Protein AF-A0AA86PPB8-F1 (afdb_monomer)

Foldseek 3Di:
DPPVVVVVVVVVVVVVVVVVVVVVVVVVVPPDPDQDLDQDPVLLVLLQVCCQVPNLPPLCVSCVSNVRDHSVSSNVVSVVVLVVLLVCLVVPADPVDPCSLVVSLVVCVVSVHDHRSSVNSSCVNPVPPD

pLDDT: mean 85.4, std 10.56, range [41.25, 97.12]

Sequence (130 aa):
MTNRIYIQQLLEIKFQQEQLMNKLDSIINEAKPIPIQNWTEEEHSLFVQCVNKLGKTRNAEIARRIKNKTATQVASHSQKFFLKLKQWVHKNINFTDLNANIQIGQYLADQGLEGEGLKQAMIAIVDLNQ

InterPro domains:
  IPR001005 SANT/Myb domain [PF00249] (38-80)
  IPR001005 SANT/Myb domain [SM00717] (35-84)
  IPR001005 SANT/Myb domain [cd00167] (38-77)
  IPR006447 Myb domain, plants [TIGR01557] (38-84)
  IPR009057 Homedomain-like superfamily [SSF46689] (38-87)
  IPR017930 Myb domain [PS51294] (31-86)
  IPR052245 Plant Stress & Developmental Transcription Factors [PTHR44191] (38-88)

Organism: NCBI:txid28002

Structure (mmCIF, N/CA/C/O backbone):
data_AF-A0AA86PPB8-F1
#
_entry.id   AF-A0AA86PPB8-F1
#
loop_
_atom_site.group_PDB
_atom_site.id
_atom_site.type_symbol
_atom_site.label_atom_id
_atom_site.label_alt_id
_atom_site.label_comp_id
_atom_site.label_asym_id
_atom_site.label_entity_id
_atom_site.label_seq_id
_atom_site.pdbx_PDB_ins_code
_atom_site.Cartn_x
_atom_site.Cartn_y
_atom_site.Cartn_z
_atom_site.occupancy
_atom_site.B_iso_or_equiv
_atom_site.auth_seq_id
_atom_site.auth_comp_id
_atom_site.auth_asym_id
_atom_site.auth_atom_id
_atom_site.pdbx_PDB_model_num
ATOM 1 N N . MET A 1 1 ? -12.903 -6.218 66.682 1.00 55.59 1 MET A N 1
ATOM 2 C CA . MET A 1 1 ? -13.609 -5.177 65.893 1.00 55.59 1 MET A CA 1
ATOM 3 C C . MET A 1 1 ? -12.954 -4.889 64.529 1.00 55.59 1 MET A C 1
ATOM 5 O O . MET A 1 1 ? -13.432 -4.031 63.804 1.00 55.59 1 MET A O 1
ATOM 9 N N . THR A 1 2 ? -11.921 -5.636 64.123 1.00 59.00 2 THR A N 1
ATOM 10 C CA . THR A 1 2 ? -11.049 -5.297 62.980 1.00 59.00 2 THR A CA 1
ATOM 11 C C . THR A 1 2 ? -11.543 -5.823 61.622 1.00 59.00 2 THR A C 1
ATOM 13 O O . THR A 1 2 ? -11.344 -5.173 60.602 1.00 59.00 2 THR A O 1
ATOM 16 N N . ASN A 1 3 ? -12.266 -6.951 61.597 1.00 72.19 3 ASN A N 1
ATOM 17 C CA . ASN A 1 3 ? -12.712 -7.593 60.347 1.00 72.19 3 ASN A CA 1
ATOM 18 C C . ASN A 1 3 ? -13.727 -6.761 59.545 1.00 72.19 3 ASN A C 1
ATOM 20 O O . ASN A 1 3 ? -13.706 -6.767 58.321 1.00 72.19 3 ASN A O 1
ATOM 24 N N . ARG A 1 4 ? -14.613 -6.018 60.220 1.00 82.88 4 ARG A N 1
ATOM 25 C CA . ARG A 1 4 ? -15.666 -5.238 59.548 1.00 82.88 4 ARG A CA 1
ATOM 26 C C . ARG A 1 4 ? -15.099 -4.034 58.797 1.00 82.88 4 ARG A C 1
ATOM 28 O O . ARG A 1 4 ? -15.542 -3.760 57.691 1.00 82.88 4 ARG A O 1
ATOM 35 N N . ILE A 1 5 ? -14.125 -3.345 59.391 1.00 83.75 5 ILE A N 1
ATOM 36 C CA . ILE A 1 5 ? -13.469 -2.180 58.782 1.00 83.75 5 ILE A CA 1
ATOM 37 C C . ILE A 1 5 ? -12.687 -2.623 57.543 1.00 83.75 5 ILE A C 1
ATOM 39 O O . ILE A 1 5 ? -12.839 -2.028 56.483 1.00 83.75 5 ILE A O 1
ATOM 43 N N . TYR A 1 6 ? -11.950 -3.732 57.649 1.00 85.88 6 TYR A N 1
ATOM 44 C CA . TYR A 1 6 ? -11.226 -4.312 56.519 1.00 85.88 6 TYR A CA 1
ATOM 45 C C . TYR A 1 6 ? -12.161 -4.716 55.367 1.00 85.88 6 TYR A C 1
ATOM 47 O O . TYR A 1 6 ? -11.895 -4.392 54.213 1.00 85.88 6 TYR A O 1
ATOM 55 N N . ILE A 1 7 ? -13.298 -5.353 55.672 1.00 90.00 7 ILE A N 1
ATOM 56 C CA . ILE A 1 7 ? -14.288 -5.726 54.650 1.00 90.00 7 ILE A CA 1
ATOM 57 C C . ILE A 1 7 ? -14.881 -4.493 53.954 1.00 90.00 7 ILE A C 1
ATOM 59 O O . ILE A 1 7 ? -15.017 -4.505 52.735 1.00 90.00 7 ILE A O 1
ATOM 63 N N . GLN A 1 8 ? -15.202 -3.424 54.690 1.00 89.94 8 GLN A N 1
ATOM 64 C CA . GLN A 1 8 ? -15.708 -2.180 54.092 1.00 89.94 8 GLN A CA 1
ATOM 65 C C . GLN A 1 8 ? -14.668 -1.536 53.169 1.00 89.94 8 GLN A C 1
ATOM 67 O O . GLN A 1 8 ? -14.987 -1.168 52.043 1.00 89.94 8 GLN A O 1
ATOM 72 N N . GLN A 1 9 ? -13.407 -1.504 53.600 1.00 92.25 9 GLN A N 1
ATOM 73 C CA . GLN A 1 9 ? -12.309 -0.954 52.811 1.00 92.25 9 GLN A CA 1
ATOM 74 C C . GLN A 1 9 ? -12.064 -1.757 51.519 1.00 92.25 9 GLN A C 1
ATOM 76 O O . GLN A 1 9 ? -11.832 -1.177 50.461 1.00 92.25 9 GLN A O 1
ATOM 81 N N . LEU A 1 10 ? -12.183 -3.091 51.565 1.00 92.44 10 LEU A N 1
ATOM 82 C CA . LEU A 1 10 ? -12.099 -3.949 50.375 1.00 92.44 10 LEU A CA 1
ATOM 83 C C . LEU A 1 10 ? -13.267 -3.747 49.401 1.00 92.44 10 LEU A C 1
ATOM 85 O O . LEU A 1 10 ? -13.062 -3.785 48.187 1.00 92.44 10 LEU A O 1
ATOM 89 N N . LEU A 1 11 ? -14.485 -3.563 49.917 1.00 93.44 11 LEU A N 1
ATOM 90 C CA . LEU A 1 11 ? -15.664 -3.286 49.091 1.00 93.44 11 LEU A CA 1
ATOM 91 C C . LEU A 1 11 ? -15.522 -1.947 48.367 1.00 93.44 11 LEU A C 1
ATOM 93 O O . LEU A 1 11 ? -15.811 -1.865 47.176 1.00 93.44 11 LEU A O 1
ATOM 97 N N . GLU A 1 12 ? -15.013 -0.931 49.057 1.00 95.25 12 GLU A N 1
ATOM 98 C CA . GLU A 1 12 ? -14.780 0.390 48.480 1.00 95.25 12 GLU A CA 1
ATOM 99 C C . GLU A 1 12 ? -13.700 0.360 47.390 1.00 95.25 12 GLU A C 1
ATOM 101 O O . GLU A 1 12 ? -13.900 0.916 46.311 1.00 95.25 12 GLU A O 1
ATOM 106 N N . ILE A 1 13 ? -12.605 -0.378 47.605 1.00 94.25 13 ILE A N 1
ATOM 107 C CA . ILE A 1 13 ? -11.576 -0.591 46.576 1.00 94.25 13 ILE A CA 1
ATOM 108 C C . ILE A 1 13 ? -12.165 -1.288 45.344 1.00 94.25 13 ILE A C 1
ATOM 110 O O . ILE A 1 13 ? -11.923 -0.843 44.223 1.00 94.25 13 ILE A O 1
ATOM 114 N N . LYS A 1 14 ? -12.952 -2.358 45.524 1.00 94.62 14 LYS A N 1
ATOM 115 C CA . LYS A 1 14 ? -13.604 -3.051 44.398 1.00 94.62 14 LYS A CA 1
ATOM 116 C C . LYS A 1 14 ? -14.548 -2.131 43.631 1.00 94.62 14 LYS A C 1
ATOM 118 O O . LYS A 1 14 ? -14.527 -2.132 42.406 1.00 94.62 14 LYS A O 1
ATOM 123 N N . PHE A 1 15 ? -15.334 -1.328 44.342 1.00 97.12 15 PHE A N 1
ATOM 124 C CA . PHE A 1 15 ? -16.238 -0.368 43.723 1.00 97.12 15 PHE A CA 1
ATOM 125 C C . PHE A 1 15 ? -15.468 0.676 42.907 1.00 97.12 15 PHE A C 1
ATOM 127 O O . PHE A 1 15 ? -15.808 0.932 41.756 1.00 97.12 15 PHE A O 1
ATOM 134 N N . GLN A 1 16 ? -14.378 1.229 43.445 1.00 94.19 16 GLN A N 1
ATOM 135 C CA . GLN A 1 16 ? -13.533 2.161 42.695 1.00 94.19 16 GLN A CA 1
ATOM 136 C C . GLN A 1 16 ? -12.878 1.512 41.470 1.00 94.19 16 GLN A C 1
ATOM 138 O O . GLN A 1 16 ? -12.786 2.153 40.424 1.00 94.19 16 GLN A O 1
ATOM 143 N N . GLN A 1 17 ? -12.462 0.247 41.570 1.00 92.62 17 GLN A N 1
ATOM 144 C CA . GLN A 1 17 ? -11.958 -0.511 40.423 1.00 92.62 17 GLN A CA 1
ATOM 145 C C . GLN A 1 17 ? -13.032 -0.669 39.346 1.00 92.62 17 GLN A C 1
ATOM 147 O O . GLN A 1 17 ? -12.750 -0.424 38.181 1.00 92.62 17 GLN A O 1
ATOM 152 N N . GLU A 1 18 ? -14.266 -1.005 39.716 1.00 95.25 18 GLU A N 1
ATOM 153 C CA . GLU A 1 18 ? -15.382 -1.136 38.775 1.00 95.25 18 GLU A CA 1
ATOM 154 C C . GLU A 1 18 ? -15.705 0.196 38.076 1.00 95.25 18 GLU A C 1
ATOM 156 O O . GLU A 1 18 ? -15.864 0.239 36.856 1.00 95.25 18 GLU A O 1
ATOM 161 N N . GLN A 1 19 ? -15.694 1.311 38.815 1.00 95.38 19 GLN A N 1
ATOM 162 C CA . GLN A 1 19 ? -15.829 2.654 38.233 1.00 95.38 19 GLN A CA 1
ATOM 163 C C . GLN A 1 19 ? -14.685 2.978 37.257 1.00 95.38 19 GLN A C 1
ATOM 165 O O . GLN A 1 19 ? -14.916 3.560 36.195 1.00 95.38 19 GLN A O 1
ATOM 170 N N . LEU A 1 20 ? -13.452 2.587 37.595 1.00 94.62 20 LEU A N 1
ATOM 171 C CA . LEU A 1 20 ? -12.289 2.772 36.728 1.00 94.62 20 LEU A CA 1
ATOM 172 C C . LEU A 1 20 ? -12.403 1.936 35.445 1.00 94.62 20 LEU A C 1
ATOM 174 O O . LEU A 1 20 ? -12.100 2.447 34.368 1.00 94.62 20 LEU A O 1
ATOM 178 N N . MET A 1 21 ? -12.878 0.691 35.551 1.00 91.25 21 MET A N 1
ATOM 179 C CA . MET A 1 21 ? -13.091 -0.198 34.406 1.00 91.25 21 MET A CA 1
ATOM 180 C C . MET A 1 21 ? -14.153 0.355 33.454 1.00 91.25 21 MET A C 1
ATOM 182 O O . MET A 1 21 ? -13.885 0.495 32.266 1.00 91.25 21 MET A O 1
ATOM 186 N N . ASN A 1 22 ? -15.299 0.801 33.973 1.00 91.38 22 ASN A N 1
ATOM 187 C CA . ASN A 1 22 ? -16.349 1.412 33.151 1.00 91.38 22 ASN A CA 1
ATOM 188 C C . ASN A 1 22 ? -15.866 2.684 32.435 1.00 91.38 22 ASN A C 1
ATOM 190 O O . ASN A 1 22 ? -16.203 2.935 31.277 1.00 91.38 22 ASN A O 1
ATOM 194 N N . LYS A 1 23 ? -15.041 3.494 33.111 1.00 92.69 23 LYS A N 1
ATOM 195 C CA . LYS A 1 23 ? -14.432 4.683 32.506 1.00 92.69 23 LYS A CA 1
ATOM 196 C C . LYS A 1 23 ? -13.459 4.312 31.386 1.00 92.69 23 LYS A C 1
ATOM 198 O O . LYS A 1 23 ? -13.442 4.984 30.357 1.00 92.69 23 LYS A O 1
ATOM 203 N N . LEU A 1 24 ? -12.663 3.260 31.577 1.00 87.56 24 LEU A N 1
ATOM 204 C CA . LEU A 1 24 ? -11.761 2.747 30.549 1.00 87.56 24 LEU A CA 1
ATOM 205 C C . LEU A 1 24 ? -12.541 2.250 29.324 1.00 87.56 24 LEU A C 1
ATOM 207 O O . LEU A 1 24 ? -12.176 2.600 28.205 1.00 87.56 24 LEU A O 1
ATOM 211 N N . ASP A 1 25 ? -13.639 1.524 29.527 1.00 85.88 25 ASP A N 1
ATOM 212 C CA . ASP A 1 25 ? -14.487 1.037 28.435 1.00 85.88 25 ASP A CA 1
ATOM 213 C C . ASP A 1 25 ? -15.121 2.187 27.641 1.00 85.88 25 ASP A C 1
ATOM 215 O O . ASP A 1 25 ? -15.138 2.147 26.412 1.00 85.88 25 ASP A O 1
ATOM 219 N N . SER A 1 26 ? -15.572 3.258 28.306 1.00 83.12 26 SER A N 1
ATOM 220 C CA . SER A 1 26 ? -16.053 4.472 27.620 1.00 83.12 26 SER A CA 1
ATOM 221 C C 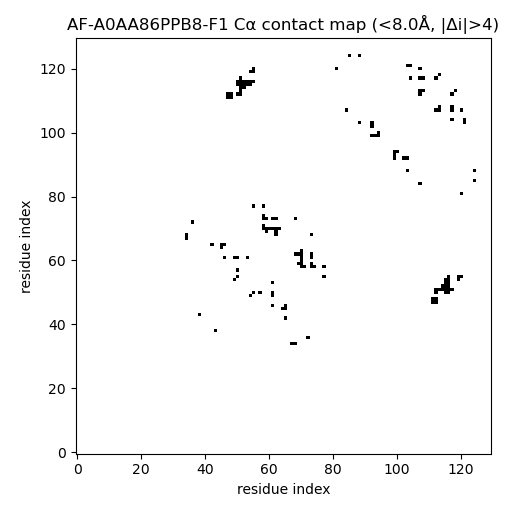. SER A 1 26 ? -14.963 5.089 26.744 1.00 83.12 26 SER A C 1
ATOM 223 O O . SER A 1 26 ? -15.199 5.376 25.574 1.00 83.12 26 SER A O 1
ATOM 225 N N . ILE A 1 27 ? -13.741 5.223 27.276 1.00 86.62 27 ILE A N 1
ATOM 226 C CA . ILE A 1 27 ? -12.597 5.779 26.539 1.00 86.62 27 ILE A CA 1
ATOM 227 C C . ILE A 1 27 ? -12.254 4.912 25.325 1.00 86.62 27 ILE A C 1
ATOM 229 O O . ILE A 1 27 ? -11.999 5.447 24.250 1.00 86.62 27 ILE A O 1
ATOM 233 N N . ILE A 1 28 ? -12.245 3.586 25.477 1.00 80.50 28 ILE A N 1
ATOM 234 C CA . ILE A 1 28 ? -11.955 2.654 24.380 1.00 80.50 28 ILE A CA 1
ATOM 235 C C . ILE A 1 28 ? -13.037 2.735 23.300 1.00 80.50 28 ILE A C 1
ATOM 237 O O . ILE A 1 28 ? -12.707 2.754 22.117 1.00 80.50 28 ILE A O 1
ATOM 241 N N . ASN A 1 29 ? -14.309 2.821 23.690 1.00 74.12 29 ASN A N 1
ATOM 242 C CA . ASN A 1 29 ? -15.429 2.913 22.753 1.00 74.12 29 ASN A CA 1
ATOM 243 C C . ASN A 1 29 ? -15.498 4.275 22.036 1.00 74.12 29 ASN A C 1
ATOM 245 O O . ASN A 1 29 ? -15.918 4.342 20.881 1.00 74.12 29 ASN A O 1
ATOM 249 N N . GLU A 1 30 ? -15.066 5.356 22.689 1.00 75.19 30 GLU A N 1
ATOM 250 C CA . GLU A 1 30 ? -14.938 6.691 22.088 1.00 75.19 30 GLU A CA 1
ATOM 251 C C . GLU A 1 30 ? -13.666 6.835 21.235 1.00 75.19 30 GLU A C 1
ATOM 253 O O . GLU A 1 30 ? -13.624 7.628 20.287 1.00 75.19 30 GLU A O 1
ATOM 258 N N . ALA A 1 31 ? -12.619 6.061 21.532 1.00 71.75 31 ALA A N 1
ATOM 259 C CA . ALA A 1 31 ? -11.403 6.037 20.741 1.00 71.75 31 ALA A CA 1
ATOM 260 C C . ALA A 1 31 ? -11.682 5.389 19.379 1.00 71.75 31 ALA A C 1
ATOM 262 O O . ALA A 1 31 ? -11.928 4.190 19.258 1.00 71.75 31 ALA A O 1
ATOM 263 N N . LYS A 1 32 ? -11.591 6.192 18.313 1.00 60.69 32 LYS A N 1
ATOM 264 C CA . LYS A 1 32 ? -11.642 5.696 16.933 1.00 60.69 32 LYS A CA 1
ATOM 265 C C . LYS A 1 32 ? -10.661 4.518 16.789 1.00 60.69 32 LYS A C 1
ATOM 267 O O . LYS A 1 32 ? -9.470 4.725 17.042 1.00 60.69 32 LYS A O 1
ATOM 272 N N . PRO A 1 33 ? -11.112 3.318 16.374 1.00 60.84 33 PRO A N 1
ATOM 273 C CA . PRO A 1 33 ? -10.252 2.145 16.335 1.00 60.84 33 PRO A CA 1
ATOM 274 C C . PRO A 1 33 ? -9.026 2.438 15.476 1.00 60.84 33 PRO A C 1
ATOM 276 O O . PRO A 1 33 ? -9.145 2.925 14.346 1.00 60.84 33 PRO A O 1
ATOM 279 N N . ILE A 1 34 ? -7.843 2.174 16.033 1.00 60.81 34 ILE A N 1
ATOM 280 C CA . ILE A 1 34 ? -6.577 2.296 15.312 1.00 60.81 34 ILE A CA 1
ATOM 281 C C . ILE A 1 34 ? -6.686 1.353 14.106 1.00 60.81 34 ILE A C 1
ATOM 283 O O . ILE A 1 34 ? -6.846 0.147 14.309 1.00 60.81 34 ILE A O 1
ATOM 287 N N . PRO A 1 35 ? -6.653 1.858 12.857 1.00 57.47 35 PRO A N 1
ATOM 288 C CA . PRO A 1 35 ? -6.851 1.004 11.703 1.00 57.47 35 PRO A CA 1
ATOM 289 C C . PRO A 1 35 ? -5.710 -0.006 11.647 1.00 57.47 35 PRO A C 1
ATOM 291 O O . PRO A 1 35 ? -4.541 0.358 11.495 1.00 57.47 35 PRO A O 1
ATOM 294 N N . ILE A 1 36 ? -6.087 -1.271 11.796 1.00 59.06 36 ILE A N 1
ATOM 295 C CA . ILE A 1 36 ? -5.211 -2.436 11.781 1.00 59.06 36 ILE A CA 1
ATOM 296 C C . ILE A 1 36 ? -4.355 -2.366 10.509 1.00 59.06 36 ILE A C 1
ATOM 298 O O . ILE A 1 36 ? -4.862 -2.134 9.410 1.00 59.06 36 ILE A O 1
ATOM 302 N N . GLN A 1 37 ? -3.041 -2.540 10.652 1.00 63.69 37 GLN A N 1
ATOM 303 C CA . GLN A 1 37 ? -2.069 -2.331 9.572 1.00 63.69 37 GLN A CA 1
ATOM 304 C C . GLN A 1 37 ? -2.090 -3.422 8.482 1.00 63.69 37 GLN A C 1
ATOM 306 O O . GLN A 1 37 ? -1.271 -3.397 7.561 1.00 63.69 37 GLN A O 1
ATOM 311 N N . ASN A 1 38 ? -3.032 -4.360 8.559 1.00 80.12 38 ASN A N 1
ATOM 312 C CA . ASN A 1 38 ? -3.170 -5.434 7.589 1.00 80.12 38 ASN A CA 1
ATOM 313 C C . ASN A 1 38 ? -3.928 -4.929 6.356 1.00 80.12 38 ASN A C 1
ATOM 315 O O . ASN A 1 38 ? -4.975 -4.288 6.464 1.00 80.12 38 ASN A O 1
ATOM 319 N N . TRP A 1 39 ? -3.347 -5.190 5.188 1.00 85.88 39 TRP A N 1
ATOM 320 C CA . TRP A 1 39 ? -3.960 -4.953 3.886 1.00 85.88 39 TRP A CA 1
ATOM 321 C C . TRP A 1 39 ? -4.736 -6.201 3.493 1.00 85.88 39 TRP A C 1
ATOM 323 O O . TRP A 1 39 ? -4.134 -7.271 3.406 1.00 85.88 39 TRP A O 1
ATOM 333 N N . THR A 1 40 ? -6.044 -6.075 3.281 1.00 90.06 40 THR A N 1
ATOM 334 C CA . THR A 1 40 ? -6.821 -7.174 2.691 1.00 90.06 40 THR A CA 1
ATOM 335 C C . THR A 1 40 ? -6.541 -7.277 1.192 1.00 90.06 40 THR A C 1
ATOM 337 O O . THR A 1 40 ? -5.994 -6.350 0.584 1.00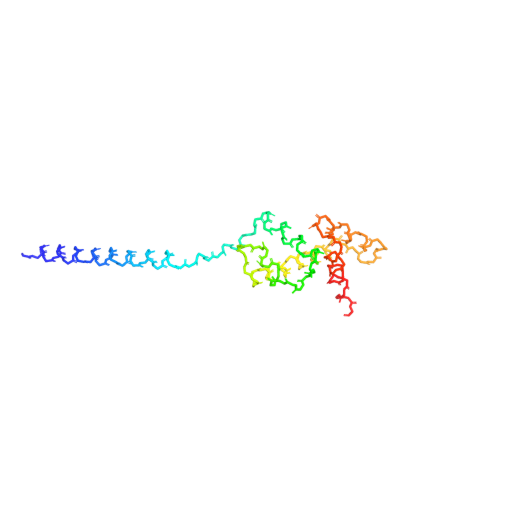 90.06 40 THR A O 1
ATOM 340 N N . GLU A 1 41 ? -6.909 -8.402 0.582 1.00 89.19 41 GLU A N 1
ATOM 341 C CA . GLU A 1 41 ? -6.745 -8.607 -0.859 1.00 89.19 41 GLU A CA 1
ATOM 342 C C . GLU A 1 41 ? -7.555 -7.580 -1.668 1.00 89.19 41 GLU A C 1
ATOM 344 O O . GLU A 1 41 ? -7.062 -7.014 -2.643 1.00 89.19 41 GLU A O 1
ATOM 349 N N . GLU A 1 42 ? -8.753 -7.229 -1.199 1.00 90.19 42 GLU A N 1
ATOM 350 C CA . GLU A 1 42 ? -9.621 -6.230 -1.826 1.00 90.19 42 GLU A CA 1
ATOM 351 C C . GLU A 1 42 ? -9.034 -4.818 -1.712 1.00 90.19 42 GLU A C 1
ATOM 353 O O . GLU A 1 42 ? -9.015 -4.065 -2.689 1.00 90.19 42 GLU A O 1
ATOM 358 N N . GLU A 1 43 ? -8.519 -4.448 -0.532 1.00 92.38 43 GLU A N 1
ATOM 359 C CA . GLU A 1 43 ? -7.839 -3.164 -0.328 1.00 92.38 43 GLU A CA 1
ATOM 360 C C . GLU A 1 43 ? -6.586 -3.054 -1.203 1.00 92.38 43 GLU A C 1
ATOM 362 O O . GLU A 1 43 ? -6.305 -1.989 -1.762 1.00 92.38 43 GLU A O 1
ATOM 367 N N . HIS A 1 44 ? -5.838 -4.151 -1.334 1.00 92.31 44 HIS A N 1
ATOM 368 C CA . HIS A 1 44 ? -4.654 -4.212 -2.177 1.00 92.31 44 HIS A CA 1
ATOM 369 C C . HIS A 1 44 ? -5.005 -4.108 -3.666 1.00 92.31 44 HIS A C 1
ATOM 371 O O . HIS A 1 44 ? -4.391 -3.320 -4.382 1.00 92.31 44 HIS A O 1
ATOM 377 N N . SER A 1 45 ? -6.030 -4.825 -4.125 1.00 92.88 45 SER A N 1
ATOM 378 C CA . SER A 1 45 ? -6.519 -4.739 -5.505 1.00 92.88 45 SER A CA 1
ATOM 379 C C . SER A 1 45 ? -6.953 -3.313 -5.855 1.00 92.88 45 SER A C 1
ATOM 381 O O . SER A 1 45 ? -6.537 -2.759 -6.875 1.00 92.88 45 SER A O 1
ATOM 383 N N . LEU A 1 46 ? -7.706 -2.655 -4.966 1.00 93.50 46 LEU A N 1
ATOM 384 C CA . LEU A 1 46 ? -8.075 -1.248 -5.134 1.00 93.50 46 LEU A CA 1
ATOM 385 C C . LEU A 1 46 ? -6.850 -0.333 -5.171 1.00 93.50 46 LEU A C 1
ATOM 387 O O . LEU A 1 46 ? -6.811 0.592 -5.984 1.00 93.50 46 LEU A O 1
ATOM 391 N N . PHE A 1 47 ? -5.845 -0.581 -4.327 1.00 93.75 47 PHE A N 1
ATOM 392 C CA . PHE A 1 47 ? -4.584 0.155 -4.363 1.00 93.75 47 PHE A CA 1
ATOM 393 C C . PHE A 1 47 ? -3.913 0.050 -5.738 1.00 93.75 47 PHE A C 1
ATOM 395 O O . PHE A 1 47 ? -3.631 1.088 -6.338 1.00 93.75 47 PHE A O 1
ATOM 402 N N . VAL A 1 48 ? -3.730 -1.162 -6.268 1.00 93.50 48 VAL A N 1
ATOM 403 C CA . VAL A 1 48 ? -3.097 -1.391 -7.579 1.00 93.50 48 VAL A CA 1
ATOM 404 C C . VAL A 1 48 ? -3.894 -0.715 -8.700 1.00 93.50 48 VAL A C 1
ATOM 406 O O . VAL A 1 48 ? -3.328 0.035 -9.495 1.00 93.50 48 VAL A O 1
ATOM 409 N N . GLN A 1 49 ? -5.223 -0.850 -8.704 1.00 92.69 49 GLN A N 1
ATOM 410 C CA . GLN A 1 49 ? -6.088 -0.166 -9.674 1.00 92.69 49 GLN A CA 1
ATOM 411 C C . GLN A 1 49 ? -5.942 1.360 -9.623 1.00 92.69 49 GLN A C 1
ATOM 413 O O . GLN A 1 49 ? -5.949 2.033 -10.657 1.00 92.69 49 GLN A O 1
ATOM 418 N N . CYS A 1 50 ? -5.829 1.932 -8.422 1.00 92.88 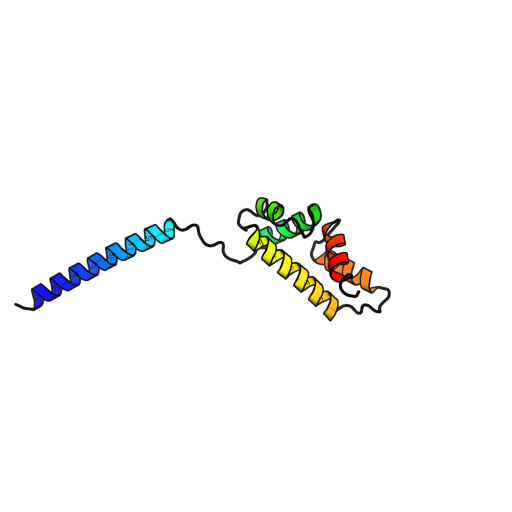50 CYS A N 1
ATOM 419 C CA . CYS A 1 50 ? -5.645 3.369 -8.272 1.00 92.88 50 CYS A CA 1
ATOM 420 C C . CYS A 1 50 ? -4.246 3.809 -8.713 1.00 92.88 50 CYS A C 1
ATOM 422 O O . CYS A 1 50 ? -4.128 4.859 -9.340 1.00 92.88 50 CYS A O 1
ATOM 424 N N . VAL A 1 51 ? -3.210 3.013 -8.439 1.00 92.00 51 VAL A N 1
ATOM 425 C CA . VAL A 1 51 ? -1.842 3.257 -8.918 1.00 92.00 51 VAL A CA 1
ATOM 426 C C . VAL A 1 51 ? -1.789 3.242 -10.446 1.00 92.00 51 VAL A C 1
ATOM 428 O O . VAL A 1 51 ? -1.172 4.130 -11.027 1.00 92.00 51 VAL A O 1
ATOM 431 N N . ASN A 1 52 ? -2.499 2.324 -11.105 1.00 91.38 52 ASN A N 1
ATOM 432 C CA . ASN A 1 52 ? -2.568 2.273 -12.569 1.00 91.38 52 ASN A CA 1
ATOM 433 C C . ASN A 1 52 ? -3.199 3.529 -13.182 1.00 91.38 52 ASN A C 1
ATOM 435 O O . ASN A 1 52 ? -2.786 3.963 -14.255 1.00 91.38 52 ASN A O 1
ATOM 439 N N . LYS A 1 53 ? -4.189 4.122 -12.499 1.00 89.94 53 LYS A N 1
ATOM 440 C CA . LYS A 1 53 ? -4.931 5.297 -12.987 1.00 89.94 53 LYS A CA 1
ATOM 441 C C . LYS A 1 53 ? -4.286 6.634 -12.622 1.00 89.94 53 LYS A C 1
ATOM 443 O O . LYS A 1 53 ? -4.344 7.568 -13.411 1.00 89.94 53 LYS A O 1
ATOM 448 N N . LEU A 1 54 ? -3.752 6.751 -11.408 1.00 87.50 54 LEU A N 1
ATOM 449 C CA . LEU A 1 54 ? -3.297 8.020 -10.822 1.00 87.50 54 LEU A CA 1
ATOM 450 C C . LEU A 1 54 ? -1.770 8.124 -10.730 1.00 87.50 54 LEU A C 1
ATOM 452 O O . LEU A 1 54 ? -1.241 9.211 -10.494 1.00 87.50 54 LEU A O 1
ATOM 456 N N . GLY A 1 55 ? -1.065 7.002 -10.869 1.00 83.38 55 GLY A N 1
ATOM 457 C CA . GLY A 1 55 ? 0.371 6.903 -10.649 1.00 83.38 55 GLY A CA 1
ATOM 458 C C . GLY A 1 55 ? 0.768 6.795 -9.170 1.00 83.38 55 GLY A C 1
ATOM 459 O O . GLY A 1 55 ? -0.049 6.822 -8.248 1.00 83.38 55 GLY A O 1
ATOM 460 N N . LYS A 1 56 ? 2.080 6.679 -8.941 1.00 79.31 56 LYS A N 1
ATOM 461 C CA . LYS A 1 56 ? 2.712 6.399 -7.636 1.00 79.31 56 LYS A CA 1
ATOM 462 C C . LYS A 1 56 ? 2.538 7.499 -6.575 1.00 79.31 56 LYS A C 1
ATOM 464 O O . LYS A 1 56 ? 2.593 7.214 -5.381 1.00 79.31 56 LYS A O 1
ATOM 469 N N . THR A 1 57 ? 2.385 8.758 -6.983 1.00 81.38 57 THR A N 1
ATOM 470 C CA . THR A 1 57 ? 2.548 9.933 -6.100 1.00 81.38 57 THR A CA 1
ATOM 471 C C . THR A 1 57 ? 1.242 10.434 -5.478 1.00 81.38 57 THR A C 1
ATOM 473 O O . THR A 1 57 ? 1.264 11.235 -4.544 1.00 81.38 57 THR A O 1
ATOM 476 N N . ARG A 1 58 ? 0.084 9.941 -5.931 1.00 88.44 58 ARG A N 1
ATOM 477 C CA . ARG A 1 58 ? -1.249 10.450 -5.557 1.00 88.44 58 ARG A CA 1
ATOM 478 C C . ARG A 1 58 ? -1.855 9.748 -4.332 1.00 88.44 58 ARG A C 1
ATOM 480 O O . ARG A 1 58 ? -3.042 9.433 -4.305 1.00 88.44 58 ARG A O 1
ATOM 487 N N . ASN A 1 59 ? -1.065 9.547 -3.274 1.00 89.62 59 ASN A N 1
ATOM 488 C CA . ASN A 1 59 ? -1.466 8.775 -2.081 1.00 89.62 59 ASN A CA 1
ATOM 489 C C . ASN A 1 59 ? -2.750 9.288 -1.401 1.00 89.62 59 ASN A C 1
ATOM 491 O O . ASN A 1 59 ? -3.557 8.491 -0.926 1.00 89.62 59 ASN A O 1
ATOM 495 N N . ALA A 1 60 ? -2.975 10.605 -1.381 1.00 89.50 60 ALA A N 1
ATOM 496 C CA . ALA A 1 60 ? -4.186 11.192 -0.803 1.00 89.50 60 ALA A CA 1
ATOM 497 C C . ALA A 1 60 ? -5.459 10.821 -1.587 1.00 89.50 60 ALA A C 1
ATOM 499 O O . ALA A 1 60 ? -6.500 10.544 -0.997 1.00 89.50 60 ALA A O 1
ATOM 500 N N . GLU A 1 61 ? -5.383 10.783 -2.917 1.00 90.88 61 GLU A N 1
ATOM 501 C CA . GLU A 1 61 ? -6.509 10.424 -3.787 1.00 90.88 61 GLU A CA 1
ATOM 502 C C . GLU A 1 61 ? -6.766 8.913 -3.805 1.00 90.88 61 GLU A C 1
ATOM 504 O O . GLU A 1 61 ? -7.914 8.483 -3.953 1.00 90.88 61 GLU A O 1
ATOM 509 N N . ILE A 1 62 ? -5.712 8.115 -3.613 1.00 91.00 62 ILE A N 1
ATOM 510 C CA . ILE A 1 62 ? -5.798 6.664 -3.421 1.00 91.00 62 ILE A CA 1
ATOM 511 C C . ILE A 1 62 ? -6.492 6.361 -2.082 1.00 91.00 62 ILE A C 1
ATOM 513 O O . ILE A 1 62 ? -7.451 5.594 -2.046 1.00 91.00 62 ILE A O 1
ATOM 517 N N . ALA A 1 63 ? -6.096 7.029 -0.993 1.00 90.81 63 ALA A N 1
ATOM 518 C CA . ALA A 1 63 ? -6.708 6.847 0.327 1.00 90.81 63 ALA A CA 1
ATOM 519 C C . ALA A 1 63 ? -8.207 7.183 0.357 1.00 90.81 63 ALA A C 1
ATOM 521 O O . ALA A 1 63 ? -8.973 6.513 1.035 1.00 90.81 63 ALA A O 1
ATOM 522 N N . ARG A 1 64 ? -8.669 8.160 -0.436 1.00 90.94 64 ARG A N 1
ATOM 523 C CA . ARG A 1 64 ? -10.112 8.455 -0.559 1.00 90.94 64 ARG A CA 1
ATOM 524 C C . ARG A 1 64 ? -10.923 7.283 -1.121 1.00 90.94 64 ARG A C 1
ATOM 526 O O . ARG A 1 64 ? -12.114 7.188 -0.841 1.00 90.94 64 ARG A O 1
ATOM 533 N N . ARG A 1 65 ? -10.302 6.414 -1.923 1.00 89.94 65 ARG A N 1
ATOM 534 C CA . ARG A 1 65 ? -10.947 5.220 -2.495 1.00 89.94 65 ARG A CA 1
ATOM 535 C C . ARG A 1 65 ? -10.860 4.017 -1.556 1.00 89.94 65 ARG A C 1
ATOM 537 O O . ARG A 1 65 ? -11.768 3.192 -1.544 1.00 89.94 65 ARG A O 1
ATOM 544 N N . ILE A 1 66 ? -9.815 3.950 -0.733 1.00 89.38 66 ILE A N 1
ATOM 545 C CA . ILE A 1 66 ? -9.588 2.879 0.241 1.00 89.38 66 ILE A CA 1
ATOM 546 C C . ILE A 1 66 ? -10.112 3.337 1.607 1.00 89.38 66 ILE A C 1
ATOM 548 O O . ILE A 1 66 ? -9.375 3.887 2.421 1.00 89.38 66 ILE A O 1
ATOM 552 N N . LYS A 1 67 ? -11.408 3.109 1.854 1.00 78.50 67 LYS A N 1
ATOM 553 C CA . LYS A 1 67 ? -12.162 3.659 3.002 1.00 78.50 67 LYS A CA 1
ATOM 554 C C . LYS A 1 67 ? -11.497 3.454 4.374 1.00 78.50 67 LYS A C 1
ATOM 556 O O . LYS A 1 67 ? -11.654 4.298 5.251 1.00 78.50 67 LYS A O 1
ATOM 561 N N . ASN A 1 68 ? -10.746 2.367 4.548 1.00 84.50 68 ASN A N 1
ATOM 562 C CA . ASN A 1 68 ? -10.164 1.968 5.832 1.00 84.50 68 ASN A CA 1
ATOM 563 C C . ASN A 1 68 ? -8.672 2.319 5.988 1.00 84.50 68 ASN A C 1
ATOM 565 O O . ASN A 1 68 ? -8.057 1.914 6.975 1.00 84.50 68 ASN A O 1
ATOM 569 N N . LYS A 1 69 ? -8.067 3.049 5.039 1.00 86.50 69 LYS A N 1
ATOM 570 C CA . LYS A 1 69 ? -6.643 3.414 5.081 1.00 86.50 69 LYS A CA 1
ATOM 571 C C . LYS A 1 69 ? -6.457 4.923 4.950 1.00 86.50 69 LYS A C 1
ATOM 573 O O . LYS A 1 69 ? -7.028 5.576 4.082 1.00 86.50 69 LYS A O 1
ATOM 578 N N . THR A 1 70 ? -5.624 5.496 5.813 1.00 89.62 70 THR A N 1
ATOM 579 C CA . THR A 1 70 ? -5.278 6.923 5.766 1.00 89.62 70 THR A CA 1
ATOM 580 C C . THR A 1 70 ? -4.235 7.208 4.686 1.00 89.62 70 THR A C 1
ATOM 582 O O . THR A 1 70 ? -3.481 6.322 4.285 1.00 89.62 70 THR A O 1
ATOM 585 N N . ALA A 1 71 ? -4.130 8.465 4.242 1.00 90.75 71 ALA A N 1
ATOM 586 C CA . ALA A 1 71 ? -3.123 8.880 3.258 1.00 90.75 71 ALA A CA 1
ATOM 587 C C . ALA A 1 71 ? -1.691 8.506 3.678 1.00 90.75 71 ALA A C 1
ATOM 589 O O . ALA A 1 71 ? -0.907 8.058 2.844 1.00 90.75 71 ALA A O 1
ATOM 590 N N . THR A 1 72 ? -1.373 8.612 4.971 1.00 90.50 72 THR A N 1
ATOM 591 C CA . THR A 1 72 ? -0.079 8.193 5.526 1.00 90.50 72 THR A CA 1
ATOM 592 C C . THR A 1 72 ? 0.118 6.681 5.428 1.00 90.50 72 THR A C 1
ATOM 594 O O . THR A 1 72 ? 1.175 6.235 4.994 1.00 90.50 72 THR A O 1
ATOM 597 N N . GLN A 1 73 ? -0.901 5.878 5.759 1.00 90.25 73 GLN A N 1
ATOM 598 C CA . GLN A 1 73 ? -0.832 4.418 5.618 1.00 90.25 73 GLN A CA 1
ATOM 599 C C . GLN A 1 73 ? -0.655 3.996 4.155 1.00 90.25 73 GLN A C 1
ATOM 601 O O . GLN A 1 73 ? 0.165 3.125 3.867 1.00 90.25 73 GLN A O 1
ATOM 606 N N . VAL A 1 74 ? -1.373 4.641 3.231 1.00 92.38 74 VAL A N 1
ATOM 607 C CA . VAL A 1 74 ? -1.223 4.422 1.786 1.00 92.38 74 VAL A CA 1
ATOM 608 C C . VAL A 1 74 ? 0.176 4.812 1.318 1.00 92.38 74 VAL A C 1
ATOM 610 O O . VAL A 1 74 ? 0.786 4.058 0.570 1.00 92.38 74 VAL A O 1
ATOM 613 N N . ALA A 1 75 ? 0.722 5.937 1.786 1.00 91.25 75 ALA A N 1
ATOM 614 C CA . ALA A 1 75 ? 2.078 6.355 1.443 1.00 91.25 75 ALA A CA 1
ATOM 615 C C . ALA A 1 75 ? 3.130 5.347 1.931 1.00 91.25 75 ALA A C 1
ATOM 617 O O . ALA A 1 75 ? 3.985 4.927 1.151 1.00 91.25 75 ALA A O 1
ATOM 618 N N . SER A 1 76 ? 3.036 4.901 3.189 1.00 92.00 76 SER A N 1
ATOM 619 C CA . SER A 1 76 ? 3.932 3.875 3.735 1.00 92.00 76 SER A CA 1
ATOM 620 C C . SER A 1 76 ? 3.808 2.542 2.993 1.00 92.00 76 SER A C 1
ATOM 622 O O . SER A 1 76 ? 4.814 1.875 2.754 1.00 92.00 76 SER A O 1
ATOM 624 N N . HIS A 1 77 ? 2.591 2.142 2.617 1.00 92.25 77 HIS A N 1
ATOM 625 C CA . HIS A 1 77 ? 2.365 0.931 1.826 1.00 92.25 77 HIS A CA 1
ATOM 626 C C . HIS A 1 77 ? 2.920 1.056 0.414 1.00 92.25 77 HIS A C 1
ATOM 628 O O . HIS A 1 77 ? 3.654 0.177 -0.018 1.00 92.25 77 HIS A O 1
ATOM 634 N N . SER A 1 78 ? 2.654 2.175 -0.261 1.00 92.06 78 SER A N 1
ATOM 635 C CA . SER A 1 78 ? 3.185 2.500 -1.586 1.00 92.06 78 SER A CA 1
ATOM 636 C C . SER A 1 78 ? 4.709 2.409 -1.593 1.00 92.06 78 SER A C 1
ATOM 638 O O . SER A 1 78 ? 5.287 1.673 -2.391 1.00 92.06 78 SER A O 1
ATOM 640 N N . GLN A 1 79 ? 5.374 3.046 -0.626 1.00 90.81 79 GLN A N 1
ATOM 641 C CA . GLN A 1 79 ? 6.826 2.967 -0.487 1.00 90.81 79 GLN A CA 1
ATOM 642 C C . GLN A 1 79 ? 7.313 1.518 -0.351 1.00 90.81 79 GLN A C 1
ATOM 644 O O . GLN A 1 79 ? 8.212 1.104 -1.084 1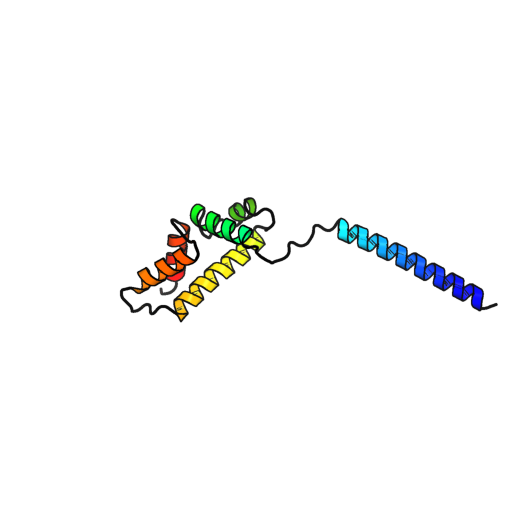.00 90.81 79 GLN A O 1
ATOM 649 N N . LYS A 1 80 ? 6.715 0.736 0.559 1.00 91.50 80 LYS A N 1
ATOM 650 C CA . LYS A 1 80 ? 7.086 -0.673 0.768 1.00 91.50 80 LYS A CA 1
ATOM 651 C C . LYS A 1 80 ? 6.824 -1.529 -0.471 1.00 91.50 80 LYS A C 1
ATOM 653 O O . LYS A 1 80 ? 7.646 -2.381 -0.789 1.00 91.50 80 LYS A O 1
ATOM 658 N N . PHE A 1 81 ? 5.711 -1.305 -1.160 1.00 91.38 81 PHE A N 1
ATOM 659 C CA . PHE A 1 81 ? 5.335 -2.014 -2.378 1.00 91.38 81 PHE A CA 1
ATOM 660 C C . PHE A 1 81 ? 6.386 -1.807 -3.471 1.00 91.38 81 PHE A C 1
ATOM 662 O O . PHE A 1 81 ? 7.012 -2.770 -3.908 1.00 91.38 81 PHE A O 1
ATOM 669 N N . PHE A 1 82 ? 6.685 -0.555 -3.825 1.00 89.94 82 PHE A N 1
ATOM 670 C CA . PHE A 1 82 ? 7.682 -0.262 -4.858 1.00 89.94 82 PHE A CA 1
ATOM 671 C C . PHE A 1 82 ? 9.102 -0.681 -4.457 1.00 89.94 82 PHE A C 1
ATOM 673 O O . PHE A 1 82 ? 9.873 -1.115 -5.311 1.00 89.94 82 PHE A O 1
ATOM 680 N N . LEU A 1 83 ? 9.453 -0.608 -3.168 1.00 91.06 83 LEU A N 1
ATOM 681 C CA . LEU A 1 83 ? 10.744 -1.102 -2.687 1.00 91.06 83 LEU A CA 1
ATOM 682 C C . LEU A 1 83 ? 10.880 -2.619 -2.876 1.00 91.06 83 LEU A C 1
ATOM 684 O O . LEU A 1 83 ? 11.925 -3.076 -3.335 1.00 91.06 83 LEU A O 1
ATOM 688 N N . LYS A 1 84 ? 9.830 -3.394 -2.570 1.00 90.75 84 LYS A N 1
ATOM 689 C CA . LYS A 1 84 ? 9.813 -4.847 -2.803 1.00 90.75 84 LYS A CA 1
ATOM 690 C C . LYS A 1 84 ? 9.958 -5.183 -4.285 1.00 90.75 84 LYS A C 1
ATOM 692 O O . LYS A 1 84 ? 10.750 -6.058 -4.621 1.00 90.75 84 LYS A O 1
ATOM 697 N N . LEU A 1 85 ? 9.251 -4.465 -5.163 1.00 91.00 85 LEU A N 1
ATOM 698 C CA . LEU A 1 85 ? 9.391 -4.634 -6.615 1.00 91.00 85 LEU A CA 1
ATOM 699 C C . LEU A 1 85 ? 10.834 -4.393 -7.058 1.00 91.00 85 LEU A C 1
ATOM 701 O O . LEU A 1 85 ? 11.417 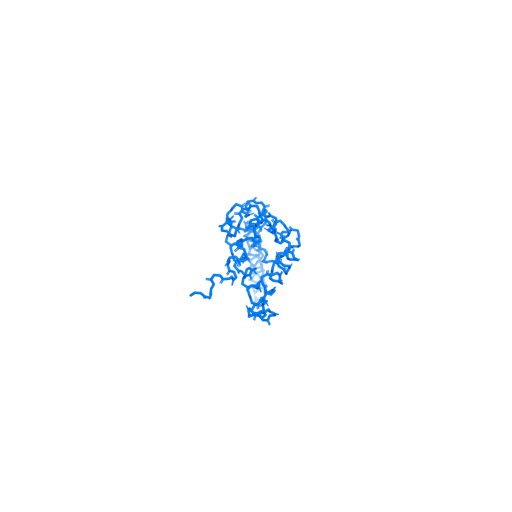-5.230 -7.742 1.00 91.00 85 LEU A O 1
ATOM 705 N N . LYS A 1 86 ? 11.437 -3.293 -6.595 1.00 89.44 86 LYS A N 1
ATOM 706 C CA . LYS A 1 86 ? 12.831 -2.969 -6.897 1.00 89.44 86 LYS A CA 1
ATOM 707 C C . LYS A 1 86 ? 13.776 -4.080 -6.437 1.00 89.44 86 LYS A C 1
ATOM 7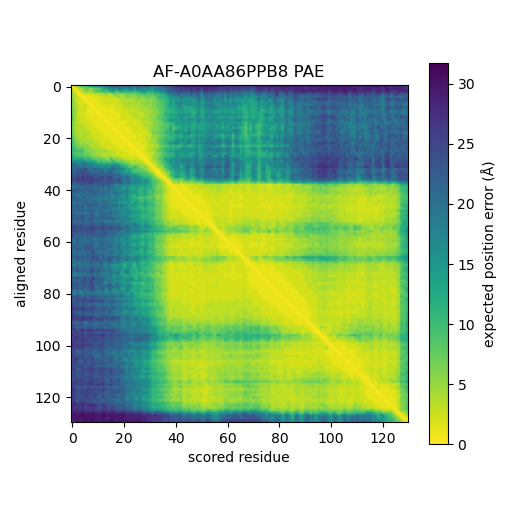09 O O . LYS A 1 86 ? 14.595 -4.541 -7.227 1.00 89.44 86 LYS A O 1
ATOM 714 N N . GLN A 1 87 ? 13.665 -4.512 -5.182 1.00 90.38 87 GLN A N 1
ATOM 715 C CA . GLN A 1 87 ? 14.512 -5.568 -4.618 1.00 90.38 87 GLN A CA 1
ATOM 716 C C . GLN A 1 87 ? 14.389 -6.878 -5.396 1.00 90.38 87 GLN A C 1
ATOM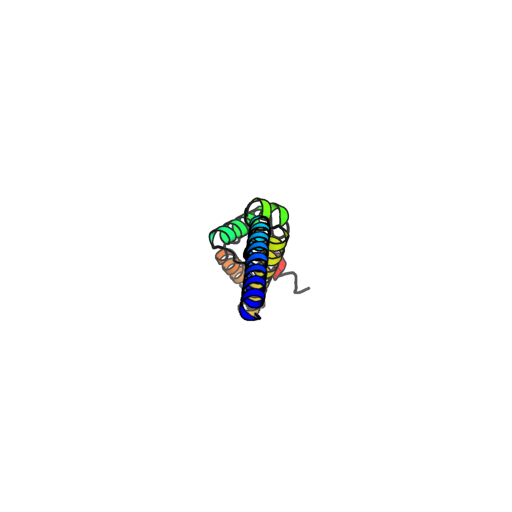 718 O O . GLN A 1 87 ? 15.401 -7.523 -5.662 1.00 90.38 87 GLN A O 1
ATOM 723 N N . TRP A 1 88 ? 13.169 -7.252 -5.785 1.00 92.06 88 TRP A N 1
ATOM 724 C CA . TRP A 1 88 ? 12.948 -8.438 -6.599 1.00 92.06 88 TRP A CA 1
ATOM 725 C C . TRP A 1 88 ? 13.647 -8.316 -7.954 1.00 92.06 88 TRP A C 1
ATOM 727 O O . TRP A 1 88 ? 14.390 -9.222 -8.319 1.00 92.06 88 TRP A O 1
ATOM 737 N N . VAL A 1 89 ? 13.498 -7.187 -8.655 1.00 89.38 89 VAL A N 1
ATOM 738 C CA . VAL A 1 89 ? 14.159 -6.984 -9.954 1.00 89.38 89 VAL A CA 1
ATOM 739 C C . VAL A 1 89 ? 15.677 -7.083 -9.816 1.00 89.38 89 VAL A C 1
ATOM 741 O O . VAL A 1 89 ? 16.300 -7.843 -10.544 1.00 89.38 89 VAL A O 1
ATOM 744 N N . HIS A 1 90 ? 16.272 -6.399 -8.837 1.00 87.06 90 HIS A N 1
ATOM 745 C CA . HIS A 1 90 ? 17.730 -6.415 -8.649 1.00 87.06 90 HIS A CA 1
ATOM 746 C C . HIS A 1 90 ? 18.274 -7.806 -8.308 1.00 87.06 90 HIS A C 1
ATOM 748 O O . HIS A 1 90 ? 19.425 -8.104 -8.604 1.00 87.06 90 HIS A O 1
ATOM 754 N N . LYS A 1 91 ? 17.467 -8.646 -7.652 1.00 89.56 91 LYS A N 1
ATOM 755 C CA . LYS A 1 91 ? 17.867 -10.001 -7.269 1.00 89.56 91 LYS A CA 1
ATOM 756 C C . LYS A 1 91 ? 17.710 -11.009 -8.409 1.00 89.56 91 LYS A C 1
ATOM 758 O O . LYS A 1 91 ? 18.476 -11.966 -8.458 1.00 89.56 91 LYS A O 1
ATOM 763 N N . ASN A 1 92 ? 16.699 -10.841 -9.260 1.00 88.94 92 ASN A N 1
ATOM 764 C CA . ASN A 1 92 ? 16.280 -11.879 -10.206 1.00 88.94 92 ASN A CA 1
ATOM 765 C C . ASN A 1 92 ? 16.564 -11.538 -11.672 1.00 88.94 92 ASN A C 1
ATOM 767 O O . ASN A 1 92 ? 16.522 -12.440 -12.502 1.00 88.94 92 ASN A O 1
ATOM 771 N N . ILE A 1 93 ? 16.839 -10.274 -12.001 1.00 87.94 93 ILE A N 1
ATOM 772 C CA . ILE A 1 93 ? 17.019 -9.829 -13.384 1.00 87.94 93 ILE A CA 1
ATOM 773 C C . ILE A 1 93 ? 18.448 -9.347 -13.588 1.00 87.94 93 ILE A C 1
ATOM 775 O O . ILE A 1 93 ? 18.944 -8.478 -12.870 1.00 87.94 93 ILE A O 1
ATOM 779 N N . ASN A 1 94 ? 19.093 -9.897 -14.614 1.00 86.75 94 ASN A N 1
ATOM 780 C CA . ASN A 1 94 ? 20.383 -9.420 -15.070 1.00 86.75 94 ASN A CA 1
ATOM 781 C C . ASN A 1 94 ? 20.192 -8.246 -16.041 1.00 86.75 94 ASN A C 1
ATOM 783 O O . ASN A 1 94 ? 19.751 -8.421 -17.173 1.00 86.75 94 ASN A O 1
ATOM 787 N N . PHE A 1 95 ? 20.553 -7.040 -15.608 1.00 84.06 95 PHE A N 1
ATOM 788 C CA . PHE A 1 95 ? 20.392 -5.822 -16.407 1.00 84.06 95 PHE A CA 1
ATOM 789 C C . PHE A 1 95 ? 21.263 -5.774 -17.668 1.00 84.06 95 PHE A C 1
ATOM 791 O O . PHE A 1 95 ? 20.990 -4.964 -18.550 1.00 84.06 95 PHE A O 1
ATOM 798 N N . THR A 1 96 ? 22.294 -6.618 -17.780 1.00 82.94 96 THR A N 1
ATOM 799 C CA . THR A 1 96 ? 23.096 -6.703 -19.010 1.00 82.94 96 THR A CA 1
ATOM 800 C C . THR A 1 96 ? 22.393 -7.480 -20.120 1.00 82.94 96 THR A C 1
ATOM 802 O O . THR A 1 96 ? 22.833 -7.437 -21.267 1.00 82.94 96 THR A O 1
ATOM 805 N N . ASP A 1 97 ? 21.327 -8.215 -19.798 1.00 85.75 97 ASP A N 1
ATOM 806 C CA . ASP A 1 97 ? 20.582 -8.989 -20.780 1.00 85.75 97 ASP A CA 1
ATOM 807 C C . ASP A 1 97 ? 19.750 -8.054 -21.663 1.00 85.75 97 ASP A C 1
ATOM 809 O O . ASP A 1 97 ? 19.007 -7.203 -21.172 1.00 85.75 97 ASP A O 1
ATOM 813 N N . LEU A 1 98 ? 19.784 -8.271 -22.982 1.00 82.44 98 LEU A N 1
ATOM 814 C CA . LEU A 1 98 ? 18.996 -7.487 -23.944 1.00 82.44 98 LEU A CA 1
ATOM 815 C C . LEU A 1 98 ? 17.482 -7.522 -23.642 1.00 82.44 98 LEU A C 1
ATOM 817 O O . LEU A 1 98 ? 16.750 -6.592 -23.972 1.00 82.44 98 LEU A O 1
ATOM 821 N N . ASN A 1 99 ? 17.025 -8.580 -22.966 1.00 87.75 99 ASN A N 1
ATOM 822 C CA . ASN A 1 99 ? 15.627 -8.798 -22.604 1.00 87.75 99 ASN A CA 1
ATOM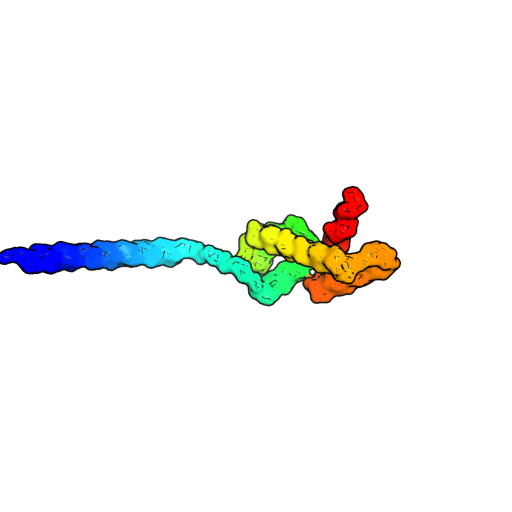 823 C C . ASN A 1 99 ? 15.269 -8.335 -21.181 1.00 87.75 99 ASN A C 1
ATOM 825 O O . ASN A 1 99 ? 14.128 -8.540 -20.766 1.00 87.75 99 ASN A O 1
ATOM 829 N N . ALA A 1 100 ? 16.182 -7.702 -20.434 1.00 85.44 100 ALA A N 1
ATOM 830 C CA . ALA A 1 100 ? 15.939 -7.293 -19.047 1.00 85.44 100 ALA A CA 1
ATOM 831 C C . ALA A 1 100 ? 14.671 -6.435 -18.903 1.00 85.44 100 ALA A C 1
ATOM 833 O O . ALA A 1 100 ? 13.822 -6.708 -18.060 1.00 85.44 100 ALA A O 1
ATOM 834 N N . ASN A 1 101 ? 14.471 -5.456 -19.791 1.00 86.62 101 ASN A N 1
ATOM 835 C CA . ASN A 1 101 ? 13.283 -4.595 -19.770 1.00 86.62 101 ASN A CA 1
ATOM 836 C C . ASN A 1 101 ? 11.975 -5.362 -20.016 1.00 86.62 101 ASN A C 1
ATOM 838 O O . ASN A 1 101 ? 10.945 -5.020 -19.436 1.00 86.62 101 ASN A O 1
ATOM 842 N N . ILE A 1 102 ? 12.015 -6.407 -20.847 1.00 87.75 102 ILE A N 1
ATOM 843 C CA . ILE A 1 102 ? 10.854 -7.260 -21.129 1.00 87.75 102 ILE A CA 1
ATOM 844 C C . ILE A 1 102 ? 10.526 -8.104 -19.894 1.00 87.75 102 ILE A C 1
ATOM 846 O O . ILE A 1 102 ? 9.369 -8.151 -19.486 1.00 87.75 102 ILE A O 1
ATOM 850 N N . GLN A 1 103 ? 11.540 -8.695 -19.255 1.00 89.06 103 GLN A N 1
ATOM 851 C CA . GLN A 1 103 ? 11.373 -9.472 -18.023 1.00 89.06 103 GLN A CA 1
ATOM 852 C C . GLN A 1 103 ? 10.835 -8.606 -16.873 1.00 89.06 103 GLN A C 1
ATOM 854 O O . GLN A 1 103 ? 9.934 -9.024 -16.147 1.00 89.06 103 GLN A O 1
ATOM 859 N N . ILE A 1 104 ? 11.338 -7.372 -16.735 1.00 89.19 104 ILE A N 1
ATOM 860 C CA . ILE A 1 104 ? 10.833 -6.399 -15.756 1.00 89.19 104 ILE A CA 1
ATOM 861 C C . ILE A 1 104 ? 9.368 -6.071 -16.053 1.00 89.19 104 ILE A C 1
ATOM 863 O O . ILE A 1 104 ? 8.539 -6.122 -15.148 1.00 89.19 104 ILE A O 1
ATOM 867 N N . GLY A 1 105 ? 9.036 -5.749 -17.307 1.00 89.06 105 GLY A N 1
ATOM 868 C CA . GLY A 1 105 ? 7.671 -5.414 -17.712 1.00 89.06 105 GLY A CA 1
ATOM 869 C C . GLY A 1 105 ? 6.677 -6.546 -17.448 1.00 89.06 105 GLY A C 1
ATOM 870 O O . GLY A 1 105 ? 5.602 -6.289 -16.913 1.00 89.06 105 GLY A O 1
ATOM 871 N N . GLN A 1 106 ? 7.058 -7.790 -17.753 1.00 90.19 106 GLN A N 1
ATOM 872 C CA . GLN A 1 106 ? 6.255 -8.986 -17.475 1.00 90.19 106 GLN A CA 1
ATOM 873 C C . GLN A 1 106 ? 6.010 -9.158 -15.975 1.00 90.19 106 GLN A C 1
ATOM 875 O O . GLN A 1 106 ? 4.862 -9.233 -15.553 1.00 90.19 106 GLN A O 1
ATOM 880 N N . TYR A 1 107 ? 7.064 -9.099 -15.159 1.00 91.44 107 TYR A N 1
ATOM 881 C CA . TYR A 1 107 ? 6.919 -9.206 -13.708 1.00 91.44 107 TYR A CA 1
ATOM 882 C C . TYR A 1 107 ? 6.014 -8.113 -13.126 1.00 91.44 107 TYR A C 1
ATOM 884 O O . TYR A 1 107 ? 5.173 -8.388 -12.278 1.00 91.44 107 TYR A O 1
ATOM 892 N N . LEU A 1 108 ? 6.165 -6.862 -13.566 1.00 90.06 108 LEU A N 1
ATOM 893 C CA . LEU A 1 108 ? 5.324 -5.766 -13.083 1.00 90.06 108 LEU A CA 1
ATOM 894 C C . LEU A 1 108 ? 3.856 -5.945 -13.500 1.00 90.06 108 LEU A C 1
ATOM 896 O O . LEU A 1 108 ? 2.968 -5.667 -12.692 1.00 90.06 108 LEU A O 1
ATOM 900 N N . ALA A 1 109 ? 3.603 -6.450 -14.711 1.00 89.56 109 ALA A N 1
ATOM 901 C CA . ALA A 1 109 ? 2.260 -6.801 -15.166 1.00 89.56 109 ALA A CA 1
ATOM 902 C C . ALA A 1 109 ? 1.650 -7.939 -14.330 1.00 89.56 109 ALA A C 1
ATOM 904 O O . ALA A 1 109 ? 0.485 -7.847 -13.948 1.00 89.56 109 ALA A O 1
ATOM 905 N N . ASP A 1 110 ? 2.443 -8.940 -13.934 1.00 90.56 110 ASP A N 1
ATOM 906 C CA . ASP A 1 110 ? 2.001 -10.019 -13.035 1.00 90.56 110 ASP A CA 1
ATOM 907 C C . ASP A 1 110 ? 1.623 -9.504 -11.634 1.00 90.56 110 ASP A C 1
ATOM 909 O O . ASP A 1 110 ? 0.816 -10.110 -10.932 1.00 90.56 110 ASP A O 1
ATOM 913 N N . GLN A 1 111 ? 2.169 -8.356 -11.218 1.00 87.62 111 GLN A N 1
ATOM 914 C CA . GLN A 1 111 ? 1.767 -7.649 -9.992 1.00 87.62 111 GLN A CA 1
ATOM 915 C C . GLN A 1 111 ? 0.507 -6.780 -10.189 1.00 87.62 111 GLN A C 1
ATOM 917 O O . GLN A 1 111 ? 0.133 -6.015 -9.298 1.00 87.62 111 GLN A O 1
ATOM 922 N N . GLY A 1 112 ? -0.135 -6.874 -11.357 1.00 88.06 112 GLY A N 1
ATOM 923 C CA . GLY A 1 112 ? -1.329 -6.127 -11.743 1.00 88.06 112 GLY A CA 1
ATOM 924 C C . GLY A 1 112 ? -1.058 -4.683 -12.168 1.00 88.06 112 GLY A C 1
ATOM 925 O O . GLY A 1 112 ? -2.007 -3.903 -12.276 1.00 88.06 112 GLY A O 1
ATOM 926 N N . LEU A 1 113 ? 0.206 -4.286 -12.373 1.00 89.00 113 LEU A N 1
ATOM 927 C CA . LEU A 1 113 ? 0.535 -2.937 -12.832 1.00 89.00 113 LEU A CA 1
ATOM 928 C C . LEU A 1 113 ? 0.366 -2.821 -14.345 1.00 89.00 113 LEU A C 1
ATOM 930 O O . LEU A 1 113 ? 0.986 -3.542 -15.119 1.00 89.00 113 LEU A O 1
ATOM 934 N N . GLU A 1 114 ? -0.412 -1.831 -14.765 1.00 88.06 114 GLU A N 1
ATOM 935 C CA . GLU A 1 114 ? -0.720 -1.569 -16.169 1.00 88.06 114 GLU A CA 1
ATOM 936 C C . GLU A 1 114 ? -0.684 -0.066 -16.468 1.00 88.06 114 GLU A C 1
ATOM 938 O O . GLU A 1 114 ? -0.720 0.779 -15.565 1.00 88.06 114 GLU A O 1
ATOM 943 N N . GLY A 1 115 ? -0.620 0.281 -17.756 1.00 87.06 115 GLY A N 1
ATOM 944 C CA . GLY A 1 115 ? -0.735 1.660 -18.228 1.00 87.06 115 GLY A CA 1
ATOM 945 C C . GLY A 1 115 ? 0.279 2.606 -17.577 1.00 87.06 115 GLY A C 1
ATOM 946 O O . GLY A 1 115 ? 1.489 2.407 -17.685 1.00 87.06 115 GLY A O 1
ATOM 947 N N . GLU A 1 116 ? -0.214 3.656 -16.917 1.00 84.25 116 GLU A N 1
ATOM 948 C CA . GLU A 1 116 ? 0.637 4.665 -16.276 1.00 84.25 116 GLU A CA 1
ATOM 949 C C . GLU A 1 116 ? 1.345 4.125 -15.026 1.00 84.25 116 GLU A C 1
ATOM 951 O O . GLU A 1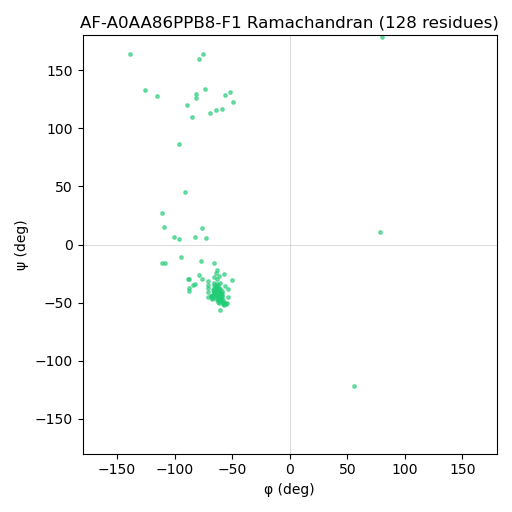 116 ? 2.505 4.453 -14.784 1.00 84.25 116 GLU A O 1
ATOM 956 N N . GLY A 1 117 ? 0.696 3.238 -14.265 1.00 83.81 117 GLY A N 1
ATOM 957 C CA . GLY A 1 117 ? 1.308 2.592 -13.100 1.00 83.81 117 GLY A CA 1
ATOM 958 C C . GLY A 1 117 ? 2.538 1.769 -13.483 1.00 83.81 117 GLY A C 1
ATOM 959 O O . GLY A 1 117 ? 3.584 1.889 -12.842 1.00 83.81 117 GLY A O 1
ATOM 960 N N . LEU A 1 118 ? 2.433 1.005 -14.575 1.00 86.81 118 LEU A N 1
ATOM 961 C CA . LEU A 1 118 ? 3.539 0.229 -15.135 1.00 86.81 118 LEU A CA 1
ATOM 962 C C . LEU A 1 118 ? 4.689 1.130 -15.600 1.00 86.81 118 LEU A C 1
ATOM 964 O O . LEU A 1 118 ? 5.834 0.897 -15.220 1.00 86.81 118 LEU A O 1
ATOM 968 N N . LYS A 1 119 ? 4.393 2.193 -16.361 1.00 86.94 119 LYS A N 1
ATOM 969 C CA . LYS A 1 119 ? 5.408 3.155 -16.831 1.00 86.94 119 LYS A CA 1
ATOM 970 C C . LYS A 1 119 ? 6.171 3.786 -15.668 1.00 86.94 119 LYS A C 1
ATOM 972 O O . LYS A 1 119 ? 7.397 3.769 -15.656 1.00 86.94 119 LYS A O 1
ATOM 977 N N . GLN A 1 120 ? 5.455 4.288 -14.663 1.00 84.94 120 GLN A N 1
ATOM 978 C CA . GLN A 1 120 ? 6.053 4.912 -13.480 1.00 84.94 120 GLN A CA 1
ATOM 979 C C . GLN A 1 120 ? 6.876 3.913 -12.655 1.00 84.94 120 GLN A C 1
ATOM 981 O O . GLN A 1 120 ? 7.912 4.275 -12.097 1.00 84.94 120 GLN A O 1
ATOM 986 N N . ALA A 1 121 ? 6.437 2.653 -12.575 1.00 85.75 121 ALA A N 1
ATOM 987 C CA . ALA A 1 121 ? 7.186 1.594 -11.910 1.00 85.75 121 ALA A CA 1
ATOM 988 C C . ALA A 1 121 ? 8.472 1.236 -12.670 1.00 85.75 121 ALA A C 1
ATOM 990 O O . ALA A 1 121 ? 9.524 1.142 -12.042 1.00 85.75 121 ALA A O 1
ATOM 991 N N . MET A 1 122 ? 8.406 1.099 -13.999 1.00 86.50 122 MET A N 1
ATOM 992 C CA . MET A 1 122 ? 9.578 0.867 -14.849 1.00 86.50 122 MET A CA 1
ATOM 993 C C . MET A 1 122 ? 10.603 1.992 -14.696 1.00 86.50 122 MET A C 1
ATOM 995 O O . MET A 1 122 ? 11.757 1.714 -14.384 1.00 86.50 122 MET A O 1
ATOM 999 N N . ILE A 1 123 ? 10.172 3.252 -14.818 1.00 85.69 123 ILE A N 1
ATOM 1000 C CA . ILE A 1 123 ? 11.017 4.441 -14.618 1.00 85.69 123 ILE A CA 1
ATOM 1001 C C . ILE A 1 123 ? 11.671 4.397 -13.232 1.00 85.69 123 ILE A C 1
ATOM 1003 O O . ILE A 1 123 ? 12.888 4.446 -13.117 1.00 85.69 123 ILE A O 1
ATOM 1007 N N . ALA A 1 124 ? 10.891 4.187 -12.167 1.00 82.31 124 ALA A N 1
ATOM 1008 C CA . ALA A 1 124 ? 11.420 4.147 -10.802 1.00 82.31 124 ALA A CA 1
ATOM 1009 C C . ALA A 1 124 ? 12.426 3.007 -10.536 1.00 82.31 124 ALA A C 1
ATOM 1011 O O . ALA A 1 124 ? 13.185 3.079 -9.566 1.00 82.31 124 ALA A O 1
ATOM 1012 N N . ILE A 1 125 ? 12.396 1.940 -11.337 1.00 82.31 125 ILE A N 1
ATOM 1013 C CA . ILE A 1 125 ? 13.317 0.802 -11.238 1.00 82.31 125 ILE A CA 1
ATOM 1014 C C . ILE A 1 125 ? 14.587 1.050 -12.061 1.00 82.31 125 ILE A C 1
ATOM 1016 O O . ILE A 1 125 ? 15.665 0.681 -11.598 1.00 82.31 125 ILE A O 1
ATOM 1020 N N . VAL A 1 126 ? 14.464 1.685 -13.231 1.00 74.31 126 VAL A N 1
ATOM 1021 C CA . VAL A 1 126 ? 15.566 1.939 -14.177 1.00 74.31 126 VAL A CA 1
ATOM 1022 C C . VAL A 1 126 ? 16.366 3.207 -13.825 1.00 74.31 126 VAL A C 1
ATOM 1024 O O . VAL A 1 126 ? 17.590 3.196 -13.936 1.00 74.31 126 VAL A O 1
ATOM 1027 N N . ASP A 1 127 ? 15.728 4.260 -13.304 1.00 64.88 127 ASP A N 1
ATOM 1028 C CA . ASP A 1 127 ? 16.331 5.589 -13.058 1.00 64.88 127 ASP A CA 1
ATOM 1029 C C . ASP A 1 127 ? 17.263 5.687 -11.827 1.00 64.88 127 ASP A C 1
ATOM 1031 O O . ASP A 1 127 ? 17.602 6.780 -11.386 1.00 64.88 127 ASP A O 1
ATOM 1035 N N . LEU A 1 128 ? 17.710 4.571 -11.242 1.00 51.28 128 LEU A N 1
ATOM 1036 C CA . LEU A 1 128 ? 18.690 4.575 -10.135 1.00 51.28 128 LEU A CA 1
ATOM 1037 C C . LEU A 1 128 ? 20.078 4.052 -10.536 1.00 51.28 128 LEU A C 1
ATOM 1039 O O . LEU A 1 128 ? 20.890 3.767 -9.660 1.00 51.28 128 LEU A O 1
ATOM 1043 N N . ASN A 1 129 ? 20.339 3.959 -11.842 1.00 41.25 129 ASN A N 1
ATOM 1044 C CA . ASN A 1 129 ? 21.650 3.657 -12.428 1.00 41.25 129 ASN A CA 1
ATOM 1045 C C . ASN A 1 129 ? 22.266 4.860 -13.179 1.00 41.25 129 ASN A C 1
ATOM 1047 O O . ASN A 1 129 ? 23.057 4.662 -14.101 1.00 41.25 129 ASN A O 1
ATOM 1051 N N . GLN A 1 130 ? 21.914 6.092 -12.794 1.00 42.72 130 GLN A N 1
ATOM 1052 C CA . GLN A 1 130 ? 22.665 7.304 -13.150 1.00 42.72 130 GLN A CA 1
ATOM 1053 C C . GLN A 1 130 ? 23.346 7.883 -11.913 1.00 42.72 130 GLN A C 1
ATOM 1055 O O . GLN A 1 130 ? 22.686 7.908 -10.848 1.00 42.72 130 GLN A O 1
#

Solvent-accessible surface area (backbone atoms only — not comparable to full-atom values): 7426 Å² total; per-residue (Å²): 130,64,67,64,58,53,51,51,54,52,51,51,52,52,51,53,51,52,54,51,50,55,52,49,51,51,51,57,72,68,45,76,77,78,69,69,90,74,78,49,72,67,58,47,51,52,49,40,56,38,26,25,75,64,29,88,82,43,28,61,68,45,19,71,72,37,86,79,44,50,38,67,58,39,41,56,47,50,53,52,50,54,48,51,54,41,53,50,45,70,74,74,47,58,79,86,44,94,54,32,68,57,56,50,51,52,55,43,39,75,72,63,34,39,75,51,22,34,52,55,50,50,48,70,58,60,71,74,80,118

Mean predicted aligned error: 10.43 Å

Nearest PDB structures (foldseek):
  1mbg-assembly1_A  TM=9.136E-01  e=4.056E-01  Mus musculus
  2qhb-assembly1_B  TM=4.939E-01  e=4.273E-01  Nicotiana glutinosa
  2ckx-assembly1_A  TM=5.236E-01  e=7.981E-01  Nicotiana tabacum
  7aav-assembly1_L  TM=4.167E-01  e=3.851E-01  Homo sapiens

Secondary structure (DSSP, 8-state):
-HHHHHHHHHHHHHHHHHHHHHHHHHHHHHSPPPPPSPPPHHHHHHHHHHHHHH-TT-HHHHHHHSTT--HHHHHHHHHHHHHHHHHHHHHH--TTSTTHHHHHHHHHHHTT--HHHHHHHHHHHHTT--

Radius of gyration: 26.26 Å; Cα contacts (8 Å, |Δi|>4): 79; chains: 1; bounding box: 39×23×90 Å